Protein AF-A0A1E5RSL3-F1 (afdb_monomer)

Solvent-accessible surface area (backbone atoms only — not comparable to full-atom values): 10234 Å² total; per-residue (Å²): 137,82,80,75,76,77,62,93,59,83,41,82,90,71,41,78,95,74,86,80,84,90,67,82,90,75,89,76,52,72,67,56,49,46,52,49,48,54,51,52,47,53,54,50,53,51,52,47,52,55,53,51,52,51,50,56,51,56,59,68,78,50,86,68,76,88,74,83,80,67,97,84,64,80,86,72,73,49,71,65,58,52,51,53,52,52,48,54,55,50,51,55,52,46,54,52,50,53,51,50,45,47,58,72,71,42,77,74,78,75,80,67,76,91,79,76,76,93,70,92,70,83,86,72,83,84,78,85,70,70,48,101,84,75,54,84,71,82,84,83,74,94,70,88,84,83,83,84,134

Mean predicted aligned error: 18.51 Å

Secondary structure (DSSP, 8-state):
-------TT-STTTS-S-----SPPPPPPHHHHHHHHHHHHHHHHHHHHHHHHHHHHHHHS---------TTS-----HHHHHHHHHHHHHHHHHHHHHHHHHHT-PPP------S----------PPPPPTTS---------PPPPP-

pLDDT: mean 70.74, std 19.38, range [39.03, 96.38]

Foldseek 3Di:
DDPPPPVVQPDCVNDPPDDDDPDDDDDDDLVRLLVVLVVVLVVLVVVLVVLVVVLVVVVVVPPDDDDDDDPPDDPDQDPSNVSVVVSVVSVVVSVVSVVVSDVSVPDDPPPPPPPDDDDDDDDDDDDFDADPVGDGDDDPDPDDDDDDD

Organism: NCBI:txid211096

Sequence (149 aa):
MFRRKHEVGDNPLSQPVSIEIVSEPAPLTESDMLEFLGQMISEREKYISEQQEQIYSDQKDGEEAPEAKDENEPEVMSTANARISQISNANQYISQLNRMERSLKGFPPSVLDNNKTEKKTDFEEEKAVVNENGDSVVTKTGGKKITFD

Radius of gyration: 28.4 Å; Cα contacts (8 Å, |Δi|>4): 32; chains: 1; bounding box: 64×69×77 Å

Structure (mmCIF, N/CA/C/O backbone):
data_AF-A0A1E5RSL3-F1
#
_entry.id   AF-A0A1E5RSL3-F1
#
loop_
_atom_site.group_PDB
_atom_site.id
_atom_site.type_symbol
_atom_site.label_atom_id
_atom_site.label_alt_id
_atom_site.label_comp_id
_atom_site.label_asym_id
_atom_site.label_entity_id
_atom_site.label_seq_id
_atom_site.pdbx_PDB_ins_code
_atom_site.Cartn_x
_atom_site.Cartn_y
_atom_site.Cartn_z
_atom_site.occupancy
_atom_site.B_iso_or_equiv
_atom_site.auth_seq_id
_atom_site.auth_comp_id
_atom_site.auth_asym_id
_atom_site.auth_atom_id
_atom_site.pdbx_PDB_model_num
ATOM 1 N N . MET A 1 1 ? -15.759 18.953 -29.392 1.00 49.56 1 MET A N 1
ATOM 2 C CA . MET A 1 1 ? -14.412 18.594 -28.897 1.00 49.56 1 MET A CA 1
ATOM 3 C C . MET A 1 1 ? -14.579 17.394 -27.970 1.00 49.56 1 MET A C 1
ATOM 5 O O . MET A 1 1 ? -14.942 17.567 -26.816 1.00 49.56 1 MET A O 1
ATOM 9 N N . PHE A 1 2 ? -14.462 16.172 -28.489 1.00 53.38 2 PHE A N 1
ATOM 10 C CA . PHE A 1 2 ? -14.601 14.965 -27.671 1.00 53.38 2 PHE A CA 1
ATOM 11 C C . PHE A 1 2 ? -13.226 14.616 -27.106 1.00 53.38 2 PHE A C 1
ATOM 13 O O . PHE A 1 2 ? -12.352 14.171 -27.847 1.00 53.38 2 PHE A O 1
ATOM 20 N N . ARG A 1 3 ? -13.020 14.827 -25.799 1.00 59.53 3 ARG A N 1
ATOM 21 C CA . ARG A 1 3 ? -11.953 14.121 -25.084 1.00 59.53 3 ARG A CA 1
ATOM 22 C C . ARG A 1 3 ? -12.350 12.650 -25.122 1.00 59.53 3 ARG A C 1
ATOM 24 O O . ARG A 1 3 ? -13.185 12.231 -24.326 1.00 59.53 3 ARG A O 1
ATOM 31 N N . ARG A 1 4 ? -11.821 11.881 -26.076 1.00 59.34 4 ARG A N 1
ATOM 32 C CA . ARG A 1 4 ? -11.810 10.426 -25.928 1.00 59.34 4 ARG A CA 1
ATOM 33 C C . ARG A 1 4 ? -11.024 10.182 -24.649 1.00 59.34 4 ARG A C 1
ATOM 35 O O . ARG A 1 4 ? -9.818 10.415 -24.625 1.00 59.34 4 ARG A O 1
ATOM 42 N N . LYS A 1 5 ? -11.726 9.841 -23.568 1.00 58.88 5 LYS A N 1
ATOM 43 C CA . LYS A 1 5 ? -11.089 9.249 -22.403 1.00 58.88 5 LYS A CA 1
ATOM 44 C C . LYS A 1 5 ? -10.498 7.948 -22.931 1.00 58.88 5 LYS A C 1
ATOM 46 O O . LYS A 1 5 ? -11.211 6.971 -23.100 1.00 58.88 5 LYS A O 1
ATOM 51 N N . HIS A 1 6 ? -9.230 7.968 -23.323 1.00 51.22 6 HIS A N 1
ATOM 52 C CA . HIS A 1 6 ? -8.461 6.741 -23.298 1.00 51.22 6 HIS A CA 1
ATOM 53 C C . HIS A 1 6 ? -8.420 6.392 -21.813 1.00 51.22 6 HIS A C 1
ATOM 55 O O . HIS A 1 6 ? -7.665 6.990 -21.050 1.00 51.22 6 HIS A O 1
ATOM 61 N N . GLU A 1 7 ? -9.359 5.563 -21.368 1.00 59.69 7 GLU A N 1
ATOM 62 C CA . GLU A 1 7 ? -9.341 4.987 -20.034 1.00 59.69 7 GLU A CA 1
ATOM 63 C C . GLU A 1 7 ? -8.170 4.011 -20.046 1.00 59.69 7 GLU A C 1
ATOM 65 O O . GLU A 1 7 ? -8.298 2.850 -20.410 1.00 59.69 7 GLU A O 1
ATOM 70 N N . VAL A 1 8 ? -6.980 4.520 -19.708 1.00 56.88 8 VAL A N 1
ATOM 71 C CA . VAL A 1 8 ? -5.711 3.768 -19.628 1.00 56.88 8 VAL A CA 1
ATOM 72 C C . VAL A 1 8 ? -5.789 2.615 -18.597 1.00 56.88 8 VAL A C 1
ATOM 74 O O . VAL A 1 8 ? -4.811 1.917 -18.365 1.00 56.88 8 VAL A O 1
ATOM 77 N N . GLY A 1 9 ? -6.954 2.380 -17.986 1.00 59.78 9 GLY A N 1
ATOM 78 C CA . GLY A 1 9 ? -7.211 1.339 -16.996 1.00 59.78 9 GLY A CA 1
ATOM 79 C C . GLY A 1 9 ? -8.238 0.277 -17.394 1.00 59.78 9 GLY A C 1
ATOM 80 O O . GLY A 1 9 ? -8.359 -0.687 -16.642 1.00 59.78 9 GLY A O 1
ATOM 81 N N . ASP A 1 10 ? -8.927 0.392 -18.534 1.00 66.00 10 ASP A N 1
ATOM 82 C CA . ASP A 1 10 ? -9.951 -0.580 -18.971 1.00 66.00 10 ASP A CA 1
ATOM 83 C C . ASP A 1 10 ? -9.356 -1.622 -19.931 1.00 66.00 10 ASP A C 1
ATOM 85 O O . ASP A 1 10 ? -9.834 -1.866 -21.039 1.00 66.00 10 ASP A O 1
ATOM 89 N N . ASN A 1 11 ? -8.246 -2.225 -19.507 1.00 77.56 11 ASN A N 1
ATOM 90 C CA . ASN A 1 11 ? -7.621 -3.358 -20.175 1.00 77.56 11 ASN A CA 1
ATOM 91 C C . ASN A 1 11 ? -7.799 -4.610 -19.295 1.00 77.56 11 ASN A C 1
ATOM 93 O O . ASN A 1 11 ? -7.605 -4.522 -18.081 1.00 77.56 11 ASN A O 1
ATOM 97 N N . PRO A 1 12 ? -8.085 -5.798 -19.856 1.00 78.25 12 PRO A N 1
ATOM 98 C CA . PRO A 1 12 ? -8.123 -7.054 -19.097 1.00 78.25 12 PRO A CA 1
ATOM 99 C C . PRO A 1 12 ? -6.845 -7.387 -18.307 1.00 78.25 12 PRO A C 1
ATOM 101 O O . PRO A 1 12 ? -6.884 -8.248 -17.438 1.00 78.25 12 PRO A O 1
ATOM 104 N N . LEU A 1 13 ? -5.707 -6.741 -18.594 1.00 82.62 13 LEU A N 1
ATOM 105 C CA . LEU A 1 13 ? -4.480 -6.908 -17.802 1.00 82.62 13 LEU A CA 1
ATOM 106 C C . LEU A 1 13 ? -4.391 -5.966 -16.590 1.00 82.62 13 LEU A C 1
ATOM 108 O O . LEU A 1 13 ? -3.594 -6.223 -15.692 1.00 82.62 13 LEU A O 1
ATOM 112 N N . SER A 1 14 ? -5.156 -4.870 -16.562 1.00 80.06 14 SER A N 1
ATOM 113 C CA . SER A 1 14 ? -5.148 -3.899 -15.456 1.00 80.06 14 SER A CA 1
ATOM 114 C C . SER A 1 14 ? -6.274 -4.116 -14.449 1.00 80.06 14 SER A C 1
ATOM 116 O O . SER A 1 14 ? -6.194 -3.587 -13.342 1.00 80.06 14 SER A O 1
ATOM 118 N N . GLN A 1 15 ? -7.306 -4.883 -14.808 1.00 82.00 15 GLN A N 1
ATOM 119 C CA . GLN A 1 15 ? -8.447 -5.183 -13.946 1.00 82.00 15 GLN A CA 1
ATOM 120 C C . GLN A 1 15 ? -8.747 -6.687 -13.940 1.00 82.00 15 GLN A C 1
ATOM 122 O O . GLN A 1 15 ? -8.588 -7.347 -14.967 1.00 82.00 15 GLN A O 1
ATOM 127 N N . PRO A 1 16 ? -9.198 -7.246 -12.805 1.00 83.56 16 PRO A N 1
ATOM 128 C CA . PRO A 1 16 ? -9.689 -8.618 -12.774 1.00 83.56 16 PRO A CA 1
ATOM 129 C C . PRO A 1 16 ? -10.936 -8.773 -13.658 1.00 83.56 16 PRO A C 1
ATOM 131 O O . PRO A 1 16 ? -11.750 -7.860 -13.766 1.00 83.56 16 PRO A O 1
ATOM 134 N N . VAL A 1 17 ? -11.106 -9.958 -14.254 1.00 86.94 17 VAL A N 1
ATOM 135 C CA . VAL A 1 17 ? -12.247 -10.278 -15.137 1.00 86.94 17 VAL A CA 1
ATOM 136 C C . VAL A 1 17 ? -13.577 -10.267 -14.374 1.00 86.94 17 VAL A C 1
ATOM 138 O O . VAL A 1 17 ? -14.587 -9.797 -14.892 1.00 86.94 17 VAL A O 1
ATOM 141 N N . SER A 1 18 ? -13.580 -10.774 -13.141 1.00 89.94 18 SER A N 1
ATOM 142 C CA . SER A 1 18 ? -14.723 -10.731 -12.230 1.00 89.94 18 SER A CA 1
ATOM 143 C C . SER A 1 18 ? -14.248 -10.624 -10.780 1.00 89.94 18 SER A C 1
ATOM 145 O O . SER A 1 18 ? -13.158 -11.081 -10.430 1.00 89.94 18 SER A O 1
ATOM 147 N N . ILE A 1 19 ? -15.068 -9.995 -9.936 1.00 91.81 19 ILE A N 1
ATOM 148 C CA . ILE A 1 19 ? -14.878 -9.923 -8.483 1.00 91.81 19 ILE A CA 1
ATOM 149 C C . ILE A 1 19 ? -16.156 -10.459 -7.844 1.00 91.81 19 ILE A C 1
ATOM 151 O O . ILE A 1 19 ? -17.230 -9.890 -8.040 1.00 91.81 19 ILE A O 1
ATOM 155 N N . GLU A 1 20 ? -16.040 -11.547 -7.088 1.00 95.31 20 GLU A N 1
ATOM 156 C CA . GLU A 1 20 ? -17.160 -12.184 -6.393 1.00 95.31 20 GLU A CA 1
ATOM 157 C C . GLU A 1 20 ? -16.997 -12.029 -4.879 1.00 95.31 20 GLU A C 1
ATOM 159 O O . GLU A 1 20 ? -15.920 -12.251 -4.323 1.00 95.31 20 GLU A O 1
ATOM 164 N N . ILE A 1 21 ? -18.077 -11.637 -4.202 1.00 93.88 21 ILE A N 1
ATOM 165 C CA . ILE A 1 21 ? -18.113 -11.522 -2.742 1.00 93.88 21 ILE A CA 1
ATOM 166 C C . ILE A 1 21 ? -18.473 -12.899 -2.182 1.00 93.88 21 ILE A C 1
ATOM 168 O O . ILE A 1 21 ? -19.605 -13.354 -2.327 1.00 93.88 21 ILE A O 1
ATOM 172 N N . VAL A 1 22 ? -17.501 -13.565 -1.558 1.00 95.19 22 VAL A N 1
ATOM 173 C CA . VAL A 1 22 ? -17.650 -14.948 -1.064 1.00 95.19 22 VAL A CA 1
ATOM 174 C C . VAL A 1 22 ? -18.339 -15.007 0.308 1.00 95.19 22 VAL A C 1
ATOM 176 O O . VAL A 1 22 ? -18.934 -16.022 0.663 1.00 95.19 22 VAL A O 1
ATOM 179 N N . SER A 1 23 ? -18.290 -13.923 1.084 1.00 94.75 23 SER A N 1
ATOM 180 C CA . SER A 1 23 ? -18.881 -13.837 2.422 1.00 94.75 23 SER A CA 1
ATOM 181 C C . SER A 1 23 ? -19.313 -12.413 2.761 1.00 94.75 23 SER A C 1
ATOM 183 O O . SER A 1 23 ? -18.848 -11.450 2.151 1.00 94.75 23 SER A O 1
ATOM 185 N N . GLU A 1 24 ? -20.167 -12.269 3.773 1.00 95.19 24 GLU A N 1
ATOM 186 C CA . GLU A 1 24 ? -20.535 -10.951 4.290 1.00 95.19 24 GLU A CA 1
ATOM 187 C C . GLU A 1 24 ? -19.305 -10.210 4.859 1.00 95.19 24 GLU A C 1
ATOM 189 O O . GLU A 1 24 ? -18.442 -10.844 5.479 1.00 95.19 24 GLU A O 1
ATOM 194 N N . PRO A 1 25 ? -19.192 -8.882 4.656 1.00 94.62 25 PRO A N 1
ATOM 195 C CA . PRO A 1 25 ? -18.093 -8.094 5.206 1.00 94.62 25 PRO A CA 1
ATOM 196 C C . PRO A 1 25 ? -18.090 -8.111 6.738 1.00 94.62 25 PRO A C 1
ATOM 198 O O . PRO A 1 25 ? -19.070 -7.723 7.373 1.00 94.62 25 PRO A O 1
ATOM 201 N N . ALA A 1 26 ? -16.965 -8.507 7.334 1.00 93.88 26 ALA A N 1
ATOM 202 C CA . ALA A 1 26 ? -16.761 -8.441 8.777 1.00 93.88 26 ALA A CA 1
ATOM 203 C C . ALA A 1 26 ? -16.096 -7.106 9.167 1.00 93.88 26 ALA A C 1
ATOM 205 O O . ALA A 1 26 ? -15.105 -6.721 8.538 1.00 93.88 26 ALA A O 1
ATOM 206 N N . PRO A 1 27 ? -16.602 -6.388 10.188 1.00 93.19 27 PRO A N 1
ATOM 207 C CA . PRO A 1 27 ? -15.940 -5.189 10.687 1.00 93.19 27 PRO A CA 1
ATOM 208 C C . PRO A 1 27 ? -14.630 -5.559 11.394 1.00 93.19 27 PRO A C 1
ATOM 210 O O . PRO A 1 27 ? -14.587 -6.506 12.177 1.00 93.19 27 PRO A O 1
ATOM 213 N N . LEU A 1 28 ? -13.574 -4.790 11.135 1.00 92.25 28 LEU A N 1
ATOM 214 C CA . LEU A 1 28 ? -12.281 -4.924 11.808 1.00 92.25 28 LEU A CA 1
ATOM 215 C C . LEU A 1 28 ? -12.210 -3.993 13.017 1.00 92.25 28 LEU A C 1
ATOM 217 O O . LEU A 1 28 ? -12.766 -2.890 12.991 1.00 92.25 28 LEU A O 1
ATOM 221 N N . THR A 1 29 ? -11.505 -4.421 14.064 1.00 95.50 29 THR A N 1
ATOM 222 C CA . THR A 1 29 ? -11.181 -3.531 15.183 1.00 95.50 29 THR A CA 1
ATOM 223 C C . THR A 1 29 ? -10.064 -2.559 14.793 1.00 95.50 29 THR A C 1
ATOM 225 O O . THR A 1 29 ? -9.340 -2.766 13.817 1.00 95.50 29 THR A O 1
ATOM 228 N N . GLU A 1 30 ? -9.905 -1.480 15.558 1.00 92.50 30 GLU A N 1
ATOM 229 C CA . GLU A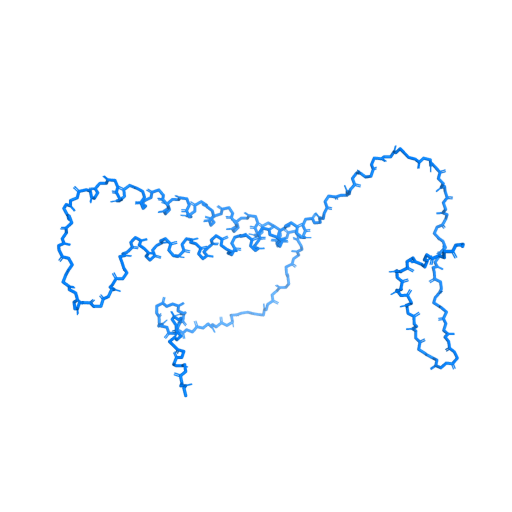 1 30 ? -8.844 -0.496 15.322 1.00 92.50 30 GLU A CA 1
ATOM 230 C C . GLU A 1 30 ? -7.441 -1.107 15.461 1.00 92.50 30 GLU A C 1
ATOM 232 O O . GLU A 1 30 ? -6.563 -0.811 14.651 1.00 92.50 30 GLU A O 1
ATOM 237 N N . SER A 1 31 ? -7.236 -2.013 16.424 1.00 93.38 31 SER A N 1
ATOM 238 C CA . SER A 1 31 ? -5.967 -2.733 16.577 1.00 93.38 31 SER A CA 1
ATOM 239 C C . SER A 1 31 ? -5.658 -3.620 15.375 1.00 93.38 31 SER A C 1
ATOM 241 O O . SER A 1 31 ? -4.532 -3.586 14.882 1.00 93.38 31 SER A O 1
ATOM 243 N N . ASP A 1 32 ? -6.654 -4.349 14.861 1.00 95.19 32 ASP A N 1
ATOM 244 C CA . ASP A 1 32 ? -6.468 -5.226 13.698 1.00 95.19 32 ASP A CA 1
ATOM 245 C C . ASP A 1 32 ? -6.162 -4.402 12.443 1.00 95.19 32 ASP A C 1
ATOM 247 O O . ASP A 1 32 ? -5.314 -4.768 11.630 1.00 95.19 32 ASP A O 1
ATOM 251 N N . MET A 1 33 ? -6.823 -3.249 12.296 1.00 93.75 33 MET A N 1
ATOM 252 C CA . MET A 1 33 ? -6.568 -2.326 11.194 1.00 93.75 33 MET A CA 1
ATOM 253 C C . MET A 1 33 ? -5.152 -1.742 11.262 1.00 93.75 33 MET A C 1
ATOM 255 O O . MET A 1 33 ? -4.492 -1.625 10.231 1.00 93.75 33 MET A O 1
ATOM 259 N N . LEU A 1 34 ? -4.670 -1.393 12.457 1.00 94.69 34 LEU A N 1
ATOM 260 C CA . LEU A 1 34 ? -3.307 -0.901 12.658 1.00 94.69 34 LEU A CA 1
ATOM 261 C C . LEU A 1 34 ? -2.254 -1.967 12.357 1.00 94.69 34 LEU A C 1
ATOM 263 O O . LEU A 1 34 ? -1.262 -1.667 11.691 1.00 94.69 34 LEU A O 1
ATOM 267 N N . GLU A 1 35 ? -2.472 -3.200 12.812 1.00 95.44 35 GLU A N 1
ATOM 268 C CA . GLU A 1 35 ? -1.588 -4.323 12.500 1.00 95.44 35 GLU A CA 1
ATOM 269 C C . GLU A 1 35 ? -1.545 -4.582 10.989 1.00 95.44 35 GLU A C 1
ATOM 271 O O . GLU A 1 35 ? -0.462 -4.645 10.401 1.00 95.44 35 GLU A O 1
ATOM 276 N N . PHE A 1 36 ? -2.716 -4.636 10.349 1.00 96.06 36 PHE A N 1
ATOM 277 C CA . PHE A 1 36 ? -2.836 -4.805 8.905 1.00 96.06 36 PHE A CA 1
ATOM 278 C C . PHE A 1 36 ? -2.101 -3.702 8.133 1.00 96.06 36 PHE A C 1
ATOM 280 O O . PHE A 1 36 ? -1.306 -4.000 7.241 1.00 96.06 36 PHE A O 1
ATOM 287 N N . LEU A 1 37 ? -2.328 -2.430 8.479 1.00 95.31 37 LEU A N 1
ATOM 288 C CA . LEU A 1 37 ? -1.675 -1.302 7.811 1.00 95.31 37 LEU A CA 1
ATOM 289 C C . LEU A 1 37 ? -0.154 -1.353 7.980 1.00 95.31 37 LEU A C 1
ATOM 291 O O . LEU A 1 37 ? 0.564 -1.161 6.999 1.00 95.31 37 LEU A O 1
ATOM 295 N N . GLY A 1 38 ? 0.340 -1.653 9.183 1.00 94.12 38 GLY A N 1
ATOM 296 C CA . GLY A 1 38 ? 1.776 -1.757 9.442 1.00 94.12 38 GLY A CA 1
ATOM 297 C C . GLY A 1 38 ? 2.443 -2.867 8.625 1.00 94.12 38 GLY A C 1
ATOM 298 O O . GLY A 1 38 ? 3.487 -2.640 8.003 1.00 94.12 38 GLY A O 1
ATOM 299 N N . GLN A 1 39 ? 1.820 -4.049 8.568 1.00 96.38 39 GLN A N 1
ATOM 300 C CA . GLN A 1 39 ? 2.309 -5.175 7.764 1.00 96.38 39 GLN A CA 1
ATOM 301 C C . GLN A 1 39 ? 2.272 -4.851 6.266 1.00 96.38 39 GLN A C 1
ATOM 303 O O . GLN A 1 39 ? 3.283 -5.000 5.578 1.00 96.38 39 GLN A O 1
ATOM 308 N N . MET A 1 40 ? 1.142 -4.337 5.774 1.00 95.44 40 MET A N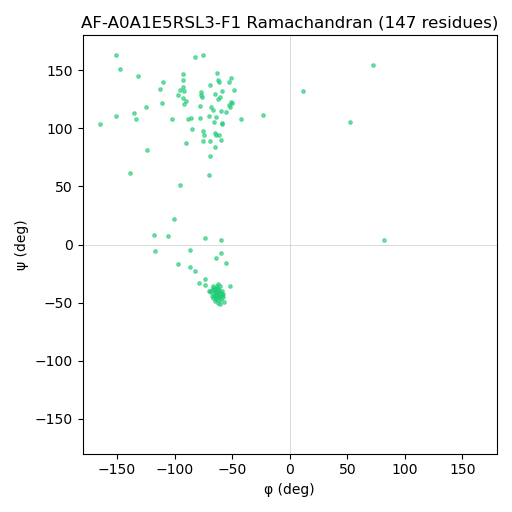 1
ATOM 309 C CA . MET A 1 40 ? 0.943 -4.022 4.359 1.00 95.44 40 MET A CA 1
ATOM 310 C C . MET A 1 40 ? 1.917 -2.948 3.860 1.00 95.44 40 MET A C 1
ATOM 312 O O . MET A 1 40 ? 2.478 -3.090 2.773 1.00 95.44 40 MET A O 1
ATOM 316 N N . ILE A 1 41 ? 2.130 -1.879 4.634 1.00 94.75 41 ILE A N 1
ATOM 317 C CA . ILE A 1 41 ? 3.087 -0.819 4.286 1.00 94.75 41 ILE A CA 1
ATOM 318 C C . ILE A 1 41 ? 4.499 -1.403 4.210 1.00 94.75 41 ILE A C 1
ATOM 320 O O . ILE A 1 41 ? 5.161 -1.248 3.185 1.00 94.75 41 ILE A O 1
ATOM 324 N N . SER A 1 42 ? 4.920 -2.141 5.240 1.00 95.12 42 SER A N 1
ATOM 325 C CA . SER A 1 42 ? 6.268 -2.719 5.317 1.00 95.12 42 SER A CA 1
ATOM 326 C C . SER A 1 42 ? 6.557 -3.684 4.161 1.00 95.12 42 SER A C 1
ATOM 328 O O . SER A 1 42 ? 7.620 -3.625 3.541 1.00 95.12 42 SER A O 1
ATOM 330 N N . GLU A 1 43 ? 5.603 -4.559 3.833 1.00 95.19 43 GLU A N 1
ATOM 331 C CA . GLU A 1 43 ? 5.735 -5.506 2.721 1.00 95.19 43 GLU A CA 1
ATOM 332 C C . GLU A 1 43 ? 5.851 -4.779 1.374 1.00 95.19 43 GLU A C 1
ATOM 334 O O . GLU A 1 43 ? 6.699 -5.118 0.542 1.00 95.19 43 GLU A O 1
ATOM 339 N N . ARG A 1 44 ? 5.038 -3.737 1.162 1.00 93.50 44 ARG A N 1
ATOM 340 C CA . ARG A 1 44 ? 5.055 -2.965 -0.085 1.00 93.50 44 ARG A CA 1
ATOM 341 C C . ARG A 1 44 ? 6.311 -2.117 -0.232 1.00 93.50 44 ARG A C 1
ATOM 343 O O . ARG A 1 44 ? 6.856 -2.066 -1.333 1.00 93.50 44 ARG A O 1
ATOM 350 N N . GLU A 1 45 ? 6.798 -1.498 0.838 1.00 92.81 45 GLU A N 1
ATOM 351 C CA . GLU A 1 45 ? 8.057 -0.743 0.829 1.00 92.81 45 GLU A CA 1
ATOM 352 C C . GLU A 1 45 ? 9.254 -1.648 0.515 1.00 92.81 45 GLU A C 1
ATOM 354 O O . GLU A 1 45 ? 10.107 -1.284 -0.302 1.00 92.81 45 GLU A O 1
ATOM 359 N N . LYS A 1 46 ? 9.282 -2.859 1.086 1.00 94.19 46 LYS A N 1
ATOM 360 C CA . LYS A 1 46 ? 10.302 -3.862 0.767 1.00 94.19 46 LYS A CA 1
ATOM 361 C C . LYS A 1 46 ? 10.263 -4.247 -0.714 1.00 94.19 46 LYS A C 1
ATOM 363 O O . LYS A 1 46 ? 11.283 -4.153 -1.389 1.00 94.19 46 LYS A O 1
ATOM 368 N N . TYR A 1 47 ? 9.088 -4.610 -1.230 1.00 91.62 47 TYR A N 1
ATOM 369 C CA . TYR A 1 47 ? 8.924 -4.978 -2.639 1.00 91.62 47 TYR A CA 1
ATOM 370 C C . TYR A 1 47 ? 9.348 -3.849 -3.590 1.00 91.62 47 TYR A C 1
ATOM 372 O O . TYR A 1 47 ? 10.032 -4.085 -4.583 1.00 91.62 47 TYR A O 1
ATOM 380 N N . ILE A 1 48 ? 8.973 -2.603 -3.285 1.00 90.94 48 ILE A N 1
ATOM 381 C CA . ILE A 1 48 ? 9.373 -1.441 -4.086 1.00 90.94 48 ILE A CA 1
ATOM 382 C C . ILE A 1 48 ? 10.889 -1.258 -4.067 1.00 90.94 48 ILE A C 1
ATOM 384 O O . ILE A 1 48 ? 11.468 -0.974 -5.113 1.00 90.94 48 ILE A O 1
ATOM 388 N N . SER A 1 49 ? 11.526 -1.433 -2.911 1.00 89.94 49 SER A N 1
ATOM 389 C CA . SER A 1 49 ? 12.980 -1.312 -2.779 1.00 89.94 49 SER A CA 1
ATOM 390 C C . SER A 1 49 ? 13.705 -2.357 -3.634 1.00 89.94 49 SER A C 1
ATOM 392 O O . SER A 1 49 ? 14.611 -2.007 -4.386 1.00 89.94 49 SER A O 1
ATOM 394 N N . GLU A 1 50 ? 13.245 -3.611 -3.606 1.00 91.06 50 GLU A N 1
ATOM 395 C CA . GLU A 1 50 ? 13.781 -4.692 -4.447 1.00 91.06 50 GLU A CA 1
ATOM 396 C C . GLU A 1 50 ? 13.588 -4.400 -5.946 1.00 91.06 50 GLU A C 1
ATOM 398 O O . GLU A 1 50 ? 14.501 -4.593 -6.748 1.00 91.06 50 GLU A O 1
ATOM 403 N N . GLN A 1 51 ? 12.420 -3.879 -6.340 1.00 87.44 51 GLN A N 1
ATOM 404 C CA . GLN A 1 51 ? 12.163 -3.473 -7.727 1.00 87.44 51 GLN A CA 1
ATOM 405 C C . GLN A 1 51 ? 13.051 -2.301 -8.166 1.00 87.44 51 GLN A C 1
ATOM 407 O O . GLN A 1 51 ? 13.510 -2.274 -9.307 1.00 87.44 51 GLN A O 1
ATOM 412 N N . GLN A 1 52 ? 13.306 -1.332 -7.284 1.00 86.31 52 GLN A N 1
ATOM 413 C CA . GLN A 1 52 ? 14.212 -0.220 -7.572 1.00 86.31 52 GLN A CA 1
ATOM 414 C C . GLN A 1 52 ? 15.644 -0.716 -7.776 1.00 86.31 52 GLN A C 1
ATOM 416 O O . GLN A 1 52 ? 16.276 -0.321 -8.752 1.00 86.31 52 GLN A O 1
ATOM 4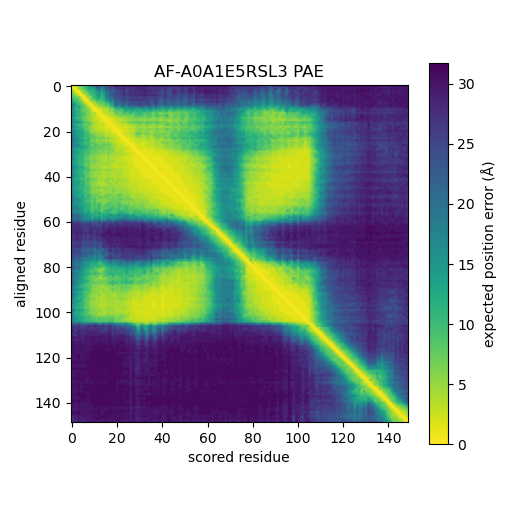21 N N . GLU A 1 53 ? 16.137 -1.599 -6.906 1.00 86.38 53 GLU A N 1
ATOM 422 C CA . GLU A 1 53 ? 17.478 -2.180 -7.027 1.00 86.38 53 GLU A CA 1
ATOM 423 C C . GLU A 1 53 ? 17.661 -2.921 -8.359 1.00 86.38 53 GLU A C 1
ATOM 425 O O . GLU A 1 53 ? 18.653 -2.684 -9.047 1.00 86.38 53 GLU A O 1
ATOM 430 N N . GLN A 1 54 ? 16.666 -3.715 -8.774 1.00 84.81 54 GLN A N 1
ATOM 431 C CA . GLN A 1 54 ? 16.668 -4.395 -10.076 1.00 84.81 54 GLN A CA 1
ATOM 432 C C . GLN A 1 54 ? 16.737 -3.414 -11.253 1.00 84.81 54 GLN A C 1
ATOM 434 O O . GLN A 1 54 ? 17.476 -3.633 -12.206 1.00 84.81 54 GLN A O 1
ATOM 439 N N . ILE A 1 55 ? 16.001 -2.301 -11.195 1.00 82.44 55 ILE A N 1
ATOM 440 C CA . ILE A 1 55 ? 16.060 -1.279 -12.253 1.00 82.44 55 ILE A CA 1
ATOM 441 C C . ILE A 1 55 ? 17.460 -0.662 -12.326 1.00 82.44 55 ILE A C 1
ATOM 443 O O . ILE A 1 55 ? 17.981 -0.469 -13.423 1.00 82.44 55 ILE A O 1
ATOM 447 N N . TYR A 1 56 ? 18.078 -0.360 -11.181 1.00 81.56 56 TYR A N 1
ATOM 448 C CA . TYR A 1 56 ? 19.428 0.203 -11.154 1.00 81.56 56 TYR A CA 1
ATOM 449 C C . TYR A 1 56 ? 20.490 -0.787 -11.647 1.00 81.56 56 TYR A C 1
ATOM 451 O O . TYR A 1 56 ? 21.422 -0.360 -12.330 1.00 81.56 56 TYR A O 1
ATOM 459 N N . SER A 1 57 ? 20.367 -2.085 -11.339 1.00 81.06 57 SER A N 1
ATOM 460 C CA . SER A 1 57 ? 21.269 -3.107 -11.887 1.00 81.06 57 SER A CA 1
ATOM 461 C C . SER A 1 57 ? 21.091 -3.266 -13.396 1.00 81.06 57 SER A C 1
ATOM 463 O O . SER A 1 57 ? 22.077 -3.205 -14.126 1.00 81.06 57 SER A O 1
ATOM 465 N N . ASP A 1 58 ? 19.846 -3.353 -13.873 1.00 76.31 58 ASP A N 1
ATOM 466 C CA . ASP A 1 58 ? 19.527 -3.511 -15.299 1.00 76.31 58 ASP A CA 1
ATOM 467 C C . ASP A 1 58 ? 20.018 -2.306 -16.127 1.00 76.31 58 ASP A C 1
ATOM 469 O O . ASP A 1 58 ? 20.457 -2.457 -17.265 1.00 76.31 58 ASP A O 1
ATOM 473 N N . GLN A 1 59 ? 19.983 -1.095 -15.555 1.00 71.00 59 GLN A N 1
ATOM 474 C CA . GLN A 1 59 ? 20.517 0.116 -16.192 1.00 71.00 59 GLN A CA 1
ATOM 475 C C . GLN A 1 59 ? 22.048 0.175 -16.203 1.00 71.00 59 GLN A C 1
ATOM 477 O O . GLN A 1 59 ? 22.623 0.787 -17.101 1.00 71.00 59 GLN A O 1
ATOM 482 N N . LYS A 1 60 ? 22.713 -0.428 -15.213 1.00 66.62 60 LYS A N 1
ATOM 483 C CA . LYS A 1 60 ? 24.175 -0.413 -15.088 1.00 66.62 60 LYS A CA 1
ATOM 484 C C . LYS A 1 60 ? 24.851 -1.417 -16.026 1.00 66.62 60 LYS A C 1
ATOM 486 O O . LYS A 1 60 ? 25.938 -1.132 -16.516 1.00 66.62 60 LYS A O 1
ATOM 491 N N . ASP A 1 61 ? 24.201 -2.547 -16.291 1.00 60.00 61 ASP A N 1
ATOM 492 C CA . ASP A 1 61 ? 24.702 -3.577 -17.211 1.00 60.00 61 ASP A CA 1
ATOM 493 C C . ASP A 1 61 ? 24.297 -3.319 -18.682 1.00 60.00 61 ASP A C 1
ATOM 495 O O . ASP A 1 61 ? 24.737 -4.030 -19.581 1.00 60.00 61 ASP A O 1
ATOM 499 N N . GLY A 1 62 ? 23.482 -2.285 -18.938 1.00 56.75 62 GLY A N 1
ATOM 500 C CA . GLY A 1 62 ? 22.910 -1.940 -20.245 1.00 56.75 62 GLY A CA 1
ATOM 501 C C . GLY A 1 62 ? 23.589 -0.797 -21.014 1.00 56.75 62 GLY A C 1
ATOM 502 O O . GLY A 1 62 ? 22.942 -0.207 -21.878 1.00 56.75 62 GLY A O 1
ATOM 503 N N . GLU A 1 63 ? 24.856 -0.452 -20.743 1.00 51.25 63 GLU A N 1
ATOM 504 C CA . GLU A 1 63 ? 25.656 0.433 -21.620 1.00 51.25 63 GLU A CA 1
ATOM 505 C C . GLU A 1 63 ? 26.014 -0.272 -22.954 1.00 51.25 63 GLU A C 1
ATOM 507 O O . GLU A 1 63 ? 27.180 -0.435 -23.308 1.00 51.25 63 GLU A O 1
ATOM 512 N N . GLU A 1 64 ? 25.014 -0.684 -23.737 1.00 46.25 64 GLU A N 1
ATOM 513 C CA . GLU A 1 64 ? 25.173 -0.979 -25.163 1.00 46.25 64 GLU A CA 1
ATOM 514 C C . GLU A 1 64 ? 24.425 0.078 -25.990 1.00 46.25 64 GLU A C 1
ATOM 516 O O . GLU A 1 64 ? 23.240 0.327 -25.802 1.00 46.25 64 GLU A O 1
ATOM 521 N N . ALA A 1 65 ? 25.217 0.740 -26.840 1.00 48.78 65 ALA A N 1
ATOM 522 C CA . ALA A 1 65 ? 24.947 1.685 -27.927 1.00 48.78 65 ALA A CA 1
ATOM 523 C C . ALA A 1 65 ? 23.528 2.293 -28.090 1.00 48.78 65 ALA A C 1
ATOM 525 O O . ALA A 1 65 ? 22.543 1.571 -28.217 1.00 48.78 65 ALA A O 1
ATOM 526 N N . PRO A 1 66 ? 23.408 3.629 -28.266 1.00 46.50 66 PRO A N 1
ATOM 527 C CA . PRO A 1 66 ? 22.139 4.242 -28.645 1.00 46.50 66 PRO A CA 1
ATOM 528 C C . PRO A 1 66 ? 21.734 3.785 -30.056 1.00 46.50 66 PRO A C 1
ATOM 530 O O . PRO A 1 66 ? 22.300 4.244 -31.050 1.00 46.50 66 PRO A O 1
ATOM 533 N N . GLU A 1 67 ? 20.748 2.893 -30.155 1.00 51.56 67 GLU A N 1
ATOM 534 C CA . GLU A 1 67 ? 20.086 2.600 -31.425 1.00 51.56 67 GLU A CA 1
ATOM 535 C C . GLU A 1 67 ? 19.344 3.851 -31.915 1.00 51.56 67 GLU A C 1
ATOM 537 O O . GLU A 1 67 ? 18.620 4.526 -31.175 1.00 51.56 67 GLU A O 1
ATOM 542 N N . ALA A 1 68 ? 19.594 4.198 -33.178 1.00 52.09 68 ALA A N 1
ATOM 543 C CA . ALA A 1 68 ? 19.013 5.347 -33.848 1.00 52.09 68 ALA A CA 1
ATOM 544 C C . ALA A 1 68 ? 17.482 5.224 -33.865 1.00 52.09 68 ALA A C 1
ATOM 546 O O . ALA A 1 68 ? 16.933 4.319 -34.487 1.00 52.09 68 ALA A O 1
ATOM 547 N N . LYS A 1 69 ? 16.798 6.143 -33.177 1.00 54.47 69 LYS A N 1
ATOM 548 C CA . LYS A 1 69 ? 15.336 6.233 -33.191 1.00 54.47 69 LYS A CA 1
ATOM 549 C C . LYS A 1 69 ? 14.861 6.633 -34.588 1.00 54.47 69 LYS A C 1
ATOM 551 O O . LYS A 1 69 ? 15.153 7.740 -35.034 1.00 54.47 69 LYS A O 1
ATOM 556 N N . ASP A 1 70 ? 14.121 5.747 -35.242 1.00 53.59 70 ASP A N 1
ATOM 557 C CA . ASP A 1 70 ? 13.331 6.066 -36.430 1.00 53.59 70 ASP A CA 1
ATOM 558 C C . ASP A 1 70 ? 12.062 6.824 -35.985 1.00 53.59 70 ASP A C 1
ATOM 560 O O . ASP A 1 70 ? 11.349 6.393 -35.078 1.00 53.59 70 ASP A O 1
ATOM 564 N N . GLU A 1 71 ? 11.795 7.996 -36.565 1.00 60.03 71 GLU A N 1
ATOM 565 C CA . GLU A 1 71 ? 10.817 8.985 -36.064 1.00 60.03 71 GLU A CA 1
ATOM 566 C C . GLU A 1 71 ? 9.337 8.590 -36.289 1.00 60.03 71 GLU A C 1
ATOM 568 O O . GLU A 1 71 ? 8.435 9.381 -36.010 1.00 60.03 71 GLU A O 1
ATOM 573 N N . ASN A 1 72 ? 9.063 7.380 -36.791 1.00 58.06 72 ASN A N 1
ATOM 574 C CA . ASN A 1 72 ? 7.717 6.921 -37.166 1.00 58.06 72 ASN A CA 1
ATOM 575 C C . ASN A 1 72 ? 7.190 5.703 -36.388 1.00 58.06 72 ASN A C 1
ATOM 577 O O . ASN A 1 72 ? 6.117 5.197 -36.727 1.00 58.06 72 ASN A O 1
ATOM 581 N N . GLU A 1 73 ? 7.872 5.236 -35.341 1.00 51.19 73 GLU A N 1
ATOM 582 C CA . GLU A 1 73 ? 7.329 4.175 -34.484 1.00 51.19 73 GLU A CA 1
ATOM 583 C C . GLU A 1 73 ? 6.560 4.735 -33.275 1.00 51.19 73 GLU A C 1
ATOM 585 O O . GLU A 1 73 ? 6.961 5.746 -32.690 1.00 51.19 73 GLU A O 1
ATOM 590 N N . PRO A 1 74 ? 5.437 4.105 -32.872 1.00 56.97 74 PRO A N 1
ATOM 591 C CA . PRO A 1 74 ? 4.763 4.474 -31.635 1.00 56.97 74 PRO A CA 1
ATOM 592 C C . PRO A 1 74 ? 5.733 4.307 -30.461 1.00 56.97 74 PRO A C 1
ATOM 594 O O . PRO A 1 74 ? 6.360 3.258 -30.332 1.00 56.97 74 PRO A O 1
ATOM 597 N N . GLU A 1 75 ? 5.831 5.320 -29.591 1.00 56.12 75 GLU A N 1
ATOM 598 C CA . GLU A 1 75 ? 6.631 5.258 -28.362 1.00 56.12 75 GLU A CA 1
ATOM 599 C C . GLU A 1 75 ? 6.134 4.113 -27.467 1.00 56.12 75 GLU A C 1
ATOM 601 O O . GLU A 1 75 ? 5.252 4.269 -26.619 1.00 56.12 75 GLU A O 1
ATOM 606 N N . VAL A 1 76 ? 6.706 2.928 -27.651 1.00 56.41 76 VAL A N 1
ATOM 607 C CA . VAL A 1 76 ? 6.577 1.826 -26.710 1.00 56.41 76 VAL A CA 1
ATOM 608 C C . VAL A 1 76 ? 7.375 2.205 -25.469 1.00 56.41 76 VAL A C 1
ATOM 610 O O . VAL A 1 76 ? 8.601 2.312 -25.499 1.00 56.41 76 VAL A O 1
ATOM 613 N N . MET A 1 77 ? 6.673 2.468 -24.362 1.00 56.22 77 MET A N 1
ATOM 614 C CA . MET A 1 77 ? 7.320 2.670 -23.068 1.00 56.22 77 MET A CA 1
ATOM 615 C C . MET A 1 77 ? 8.234 1.475 -22.791 1.00 56.22 77 MET A C 1
ATOM 617 O O . MET A 1 77 ? 7.766 0.342 -22.692 1.00 56.22 77 MET A O 1
ATOM 621 N N . SER A 1 78 ? 9.532 1.745 -22.637 1.00 68.19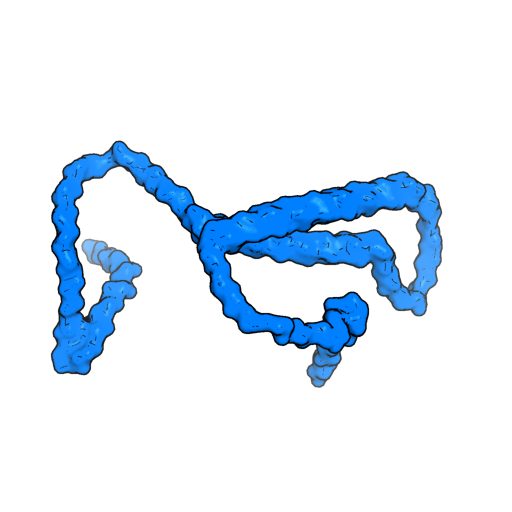 78 SER A N 1
ATOM 622 C CA . SER A 1 78 ? 10.489 0.747 -22.162 1.00 68.19 78 SER A CA 1
ATOM 623 C C . SER A 1 78 ? 9.974 0.107 -20.869 1.00 68.19 78 SER A C 1
ATOM 625 O O . SER A 1 78 ? 9.375 0.777 -20.020 1.00 68.19 78 SER A O 1
ATOM 627 N N . THR A 1 79 ? 10.223 -1.191 -20.707 1.00 72.81 79 THR A N 1
ATOM 628 C CA . THR A 1 79 ? 9.845 -1.973 -19.521 1.00 72.81 79 THR A CA 1
ATOM 629 C C . THR A 1 79 ? 10.325 -1.315 -18.225 1.00 72.81 79 THR A C 1
ATOM 631 O O . THR A 1 79 ? 9.591 -1.305 -17.236 1.00 72.81 79 THR A O 1
ATOM 634 N N . ALA A 1 80 ? 11.497 -0.672 -18.243 1.00 71.69 80 ALA A N 1
ATOM 635 C CA . ALA A 1 80 ? 12.016 0.106 -17.120 1.00 71.69 80 ALA A CA 1
ATOM 636 C C . ALA A 1 80 ? 11.137 1.330 -16.799 1.00 71.69 80 ALA A C 1
ATOM 638 O O . ALA A 1 80 ? 10.782 1.550 -15.643 1.00 71.69 80 ALA A O 1
ATOM 639 N N . ASN A 1 81 ? 10.699 2.087 -17.811 1.00 73.75 81 ASN A N 1
ATOM 640 C CA . ASN A 1 81 ? 9.836 3.262 -17.624 1.00 73.75 81 ASN A CA 1
ATOM 641 C C . ASN A 1 81 ? 8.442 2.877 -17.098 1.00 73.75 81 ASN A C 1
ATOM 643 O O . ASN A 1 81 ? 7.871 3.586 -16.261 1.00 73.75 81 ASN A O 1
ATOM 647 N N . ALA A 1 82 ? 7.909 1.732 -17.536 1.00 75.19 82 ALA A N 1
ATOM 648 C CA . ALA A 1 82 ? 6.662 1.184 -17.007 1.00 75.19 82 ALA A CA 1
ATOM 649 C C . ALA A 1 82 ? 6.797 0.789 -15.523 1.00 75.19 82 ALA A C 1
ATOM 651 O O . ALA A 1 82 ? 5.945 1.165 -14.714 1.00 75.19 82 ALA A O 1
ATOM 652 N N . ARG A 1 83 ? 7.894 0.115 -15.138 1.00 77.69 83 ARG A N 1
ATOM 653 C CA . ARG A 1 83 ? 8.182 -0.234 -13.732 1.00 77.69 83 ARG A CA 1
ATOM 654 C C . ARG A 1 83 ? 8.363 1.010 -12.853 1.00 77.69 83 ARG A C 1
ATOM 656 O O . ARG A 1 83 ? 7.786 1.079 -11.771 1.00 77.69 83 ARG A O 1
ATOM 663 N N . ILE A 1 84 ? 9.077 2.030 -13.335 1.00 80.94 84 ILE A N 1
ATOM 664 C CA . ILE A 1 84 ? 9.242 3.315 -12.627 1.00 80.94 84 ILE A CA 1
ATOM 665 C C . ILE A 1 84 ? 7.881 3.985 -12.378 1.00 80.94 84 ILE A C 1
ATOM 667 O O . ILE A 1 84 ? 7.606 4.457 -11.272 1.00 80.94 84 ILE A O 1
ATOM 671 N N . SER A 1 85 ? 6.998 3.984 -13.380 1.00 79.44 85 SER A N 1
ATOM 672 C CA . SER A 1 85 ? 5.645 4.544 -13.249 1.00 79.44 85 SER A CA 1
ATOM 673 C C . SER A 1 85 ? 4.809 3.783 -12.212 1.00 79.44 85 SER A C 1
ATOM 675 O O . SER A 1 85 ? 4.126 4.396 -11.389 1.00 79.44 85 SER A O 1
ATOM 677 N N . GLN A 1 86 ? 4.902 2.448 -12.196 1.00 80.88 86 GLN A N 1
ATOM 678 C CA . GLN A 1 86 ? 4.233 1.603 -11.201 1.00 80.88 86 GLN A CA 1
ATOM 679 C C . GLN A 1 86 ? 4.736 1.880 -9.776 1.00 80.88 86 GLN A C 1
ATOM 681 O O . GLN A 1 86 ? 3.922 2.029 -8.863 1.00 80.88 86 GLN A O 1
ATOM 686 N N . ILE A 1 87 ? 6.051 2.023 -9.591 1.00 84.94 87 ILE A N 1
ATOM 687 C CA . ILE A 1 87 ? 6.669 2.371 -8.302 1.00 84.94 87 ILE A CA 1
ATOM 688 C C . ILE A 1 87 ? 6.199 3.746 -7.815 1.00 84.94 87 ILE A C 1
ATOM 690 O O . ILE A 1 87 ? 5.855 3.904 -6.644 1.00 84.94 87 ILE A O 1
ATOM 694 N N . SER A 1 88 ? 6.145 4.742 -8.704 1.00 83.81 88 SER A N 1
ATOM 695 C CA . SER A 1 88 ? 5.675 6.087 -8.354 1.00 83.81 88 SER A CA 1
ATOM 696 C C . SER A 1 88 ? 4.232 6.067 -7.843 1.00 83.81 88 SER A C 1
ATOM 698 O O . SER A 1 88 ? 3.943 6.614 -6.777 1.00 83.81 88 SER A O 1
ATOM 700 N N . ASN A 1 89 ? 3.344 5.359 -8.547 1.00 85.19 89 ASN A N 1
ATOM 701 C CA . ASN A 1 89 ? 1.953 5.196 -8.128 1.00 85.19 89 ASN A CA 1
ATOM 702 C C . ASN A 1 89 ? 1.857 4.465 -6.780 1.00 85.19 89 ASN A C 1
ATOM 704 O O . ASN A 1 89 ? 1.136 4.908 -5.887 1.00 85.19 89 ASN A O 1
ATOM 708 N N . ALA A 1 90 ? 2.622 3.385 -6.593 1.00 86.31 90 ALA A N 1
ATOM 709 C CA . ALA A 1 90 ? 2.642 2.636 -5.339 1.00 86.31 90 ALA A CA 1
ATOM 710 C C . ALA A 1 90 ? 3.099 3.499 -4.146 1.00 86.31 90 ALA A C 1
ATOM 712 O O . ALA A 1 90 ? 2.465 3.472 -3.091 1.00 86.31 90 ALA A O 1
ATOM 713 N N . ASN A 1 91 ? 4.117 4.345 -4.330 1.00 88.94 91 ASN A N 1
ATOM 714 C CA . ASN A 1 91 ? 4.590 5.276 -3.300 1.00 88.94 91 ASN A CA 1
ATOM 715 C C . ASN A 1 91 ? 3.532 6.319 -2.902 1.00 88.94 91 ASN A C 1
ATOM 717 O O . ASN A 1 91 ? 3.427 6.685 -1.728 1.00 88.94 91 ASN A O 1
ATOM 721 N N . GLN A 1 92 ? 2.710 6.780 -3.851 1.00 89.44 92 GLN A N 1
ATOM 722 C CA . GLN A 1 92 ? 1.595 7.682 -3.540 1.00 89.44 92 GLN A CA 1
ATOM 723 C C . GLN A 1 92 ? 0.560 7.002 -2.636 1.00 89.44 92 GLN A C 1
ATOM 725 O O . GLN A 1 92 ? 0.085 7.623 -1.681 1.00 89.44 92 GLN A O 1
ATOM 730 N N . TYR A 1 93 ? 0.238 5.732 -2.895 1.00 90.94 93 TYR A N 1
ATOM 731 C CA . TYR A 1 93 ? -0.682 4.964 -2.054 1.00 90.94 93 TYR A CA 1
ATOM 732 C C . TYR A 1 93 ? -0.085 4.664 -0.677 1.00 90.94 93 TYR A C 1
ATOM 734 O O . TYR A 1 93 ? -0.768 4.854 0.326 1.00 90.94 93 TYR A O 1
ATOM 742 N N . ILE A 1 94 ? 1.201 4.312 -0.593 1.00 92.44 94 ILE A N 1
ATOM 743 C CA . ILE A 1 94 ? 1.899 4.123 0.690 1.00 92.44 94 ILE A CA 1
ATOM 744 C C . ILE A 1 94 ? 1.864 5.402 1.535 1.00 92.44 94 ILE A C 1
ATOM 746 O O . ILE A 1 94 ? 1.630 5.344 2.741 1.00 92.44 94 ILE A O 1
ATOM 750 N N . SER A 1 95 ? 2.025 6.581 0.926 1.00 91.06 95 SER A N 1
ATOM 751 C CA . SER A 1 95 ? 1.894 7.853 1.650 1.00 91.06 95 SER A CA 1
ATOM 752 C C . SER A 1 95 ? 0.492 8.047 2.242 1.00 91.06 95 SER A C 1
ATOM 754 O O . SER A 1 95 ? 0.354 8.529 3.368 1.00 91.06 95 SER A O 1
ATOM 756 N N . GLN A 1 96 ? -0.553 7.652 1.511 1.00 92.31 96 GLN A N 1
ATOM 757 C CA . GLN A 1 96 ? -1.933 7.706 2.000 1.00 92.31 96 GLN A CA 1
ATOM 758 C C . GLN A 1 96 ? -2.161 6.704 3.139 1.00 92.31 96 GLN A C 1
ATOM 760 O O . GLN A 1 96 ? -2.711 7.085 4.173 1.00 92.31 96 GLN A O 1
ATOM 765 N N . LEU A 1 97 ? -1.669 5.468 3.001 1.00 93.25 97 LEU A N 1
ATOM 766 C CA . LEU A 1 97 ? -1.739 4.438 4.043 1.00 93.25 97 LEU A CA 1
ATOM 767 C C . LEU A 1 97 ? -1.034 4.887 5.330 1.00 93.25 97 LEU A C 1
ATOM 769 O O . LEU A 1 97 ? -1.611 4.791 6.408 1.00 93.25 97 LEU A O 1
ATOM 773 N N . ASN A 1 98 ? 0.151 5.491 5.218 1.00 91.50 98 ASN A N 1
ATOM 774 C CA . ASN A 1 98 ? 0.884 6.058 6.352 1.00 91.50 98 ASN A CA 1
ATOM 775 C C . ASN A 1 98 ? 0.105 7.169 7.078 1.00 91.50 98 ASN A C 1
ATOM 777 O O . ASN A 1 98 ? 0.187 7.301 8.300 1.00 91.50 98 ASN A O 1
ATOM 781 N N . ARG A 1 99 ? -0.660 7.995 6.352 1.00 91.19 99 ARG A N 1
ATOM 782 C CA . ARG A 1 99 ? -1.528 9.009 6.976 1.00 91.19 99 ARG A CA 1
ATOM 783 C C . ARG A 1 99 ? -2.699 8.367 7.714 1.00 91.19 99 ARG A C 1
ATOM 785 O O . ARG A 1 99 ? -3.026 8.827 8.805 1.00 91.19 99 ARG A O 1
ATOM 792 N N . MET A 1 100 ? -3.299 7.321 7.144 1.00 90.19 100 MET A N 1
ATOM 793 C CA . MET A 1 100 ? -4.374 6.570 7.799 1.00 90.19 100 MET A CA 1
ATOM 794 C C . MET A 1 100 ? -3.871 5.876 9.066 1.00 90.19 100 MET A C 1
ATOM 796 O O . MET A 1 100 ? -4.472 6.043 10.122 1.00 90.19 100 MET A O 1
ATOM 800 N N . GLU A 1 101 ? -2.722 5.203 8.995 1.00 91.88 101 GLU A N 1
ATOM 801 C CA . GLU A 1 101 ? -2.097 4.540 10.142 1.00 91.88 101 GLU A CA 1
ATOM 802 C C . GLU A 1 101 ? -1.813 5.537 11.281 1.00 91.88 101 GLU A C 1
ATOM 804 O O . GLU A 1 101 ? -2.165 5.291 12.433 1.00 91.88 101 GLU A O 1
ATOM 809 N N . ARG A 1 102 ? -1.254 6.715 10.968 1.00 90.19 102 ARG A N 1
ATOM 810 C CA . ARG A 1 102 ? -1.039 7.786 11.960 1.00 90.19 102 ARG A CA 1
ATOM 811 C C . ARG A 1 102 ? -2.337 8.340 12.536 1.00 90.19 102 ARG A C 1
ATOM 813 O O . ARG A 1 102 ? -2.369 8.685 13.710 1.00 90.19 102 ARG A O 1
ATOM 820 N N . SER A 1 103 ? -3.381 8.455 11.719 1.00 90.00 103 SER A N 1
ATOM 821 C CA . SER A 1 103 ? -4.687 8.927 12.180 1.00 90.00 103 SER A CA 1
ATOM 822 C C . SER A 1 103 ? -5.305 7.960 13.190 1.00 90.00 103 SER A C 1
ATOM 824 O O . SER A 1 103 ? -5.876 8.418 14.174 1.00 90.00 103 SER A O 1
ATOM 826 N N . LEU A 1 104 ? -5.171 6.653 12.957 1.00 88.25 104 LEU A N 1
ATOM 827 C CA . LEU A 1 104 ? -5.674 5.588 13.833 1.00 88.25 104 LEU A CA 1
ATOM 828 C C . LEU A 1 104 ? -4.836 5.442 15.110 1.00 88.25 104 LEU A C 1
ATOM 830 O O . LEU A 1 104 ? -5.364 5.228 16.188 1.00 88.25 104 LEU A O 1
ATOM 834 N N . LYS A 1 105 ? -3.516 5.648 15.038 1.00 88.38 105 LYS A N 1
ATOM 835 C CA . LYS A 1 105 ? -2.663 5.690 16.244 1.00 88.38 105 LYS A CA 1
ATOM 836 C C . LYS A 1 105 ? -2.997 6.866 17.177 1.00 88.38 105 LYS A C 1
ATOM 838 O O . LYS A 1 105 ? -2.508 6.903 18.304 1.00 88.38 105 LYS A O 1
ATOM 843 N N . GLY A 1 106 ? -3.807 7.820 16.712 1.00 79.94 106 GLY A N 1
ATOM 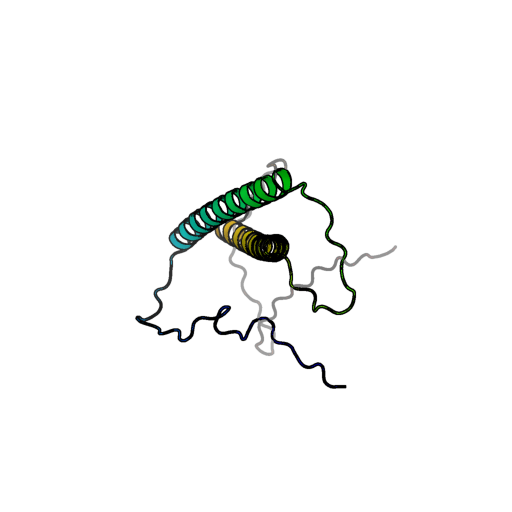844 C CA . GLY A 1 106 ? -4.043 9.089 17.378 1.00 79.94 106 GLY A CA 1
ATOM 845 C C . GLY A 1 106 ? -2.827 10.011 17.276 1.00 79.94 106 GLY A C 1
ATOM 846 O O . GLY A 1 106 ? -1.678 9.586 17.132 1.00 79.94 106 GLY A O 1
ATOM 847 N N . PHE A 1 107 ? -3.066 11.321 17.352 1.00 63.81 107 PHE A N 1
ATOM 848 C CA . PHE A 1 107 ? -1.966 12.245 17.613 1.00 63.81 107 PHE A CA 1
ATOM 849 C C . PHE A 1 107 ? -1.363 11.895 18.979 1.00 63.81 107 PHE A C 1
ATOM 851 O O . PHE A 1 107 ? -2.129 11.633 19.912 1.00 63.81 107 PHE A O 1
ATOM 858 N N . PRO A 1 108 ? -0.025 11.920 19.144 1.00 59.03 108 PRO A N 1
ATOM 859 C CA . PRO A 1 108 ? 0.538 11.876 20.484 1.00 59.03 108 PRO A CA 1
ATOM 860 C C . PRO A 1 108 ? -0.134 12.987 21.302 1.00 59.03 108 PRO A C 1
ATOM 862 O O . PRO A 1 108 ? -0.362 14.070 20.743 1.00 59.03 108 PRO A O 1
ATOM 865 N N . PRO A 1 109 ? -0.476 12.759 22.586 1.00 55.91 109 PRO A N 1
ATOM 866 C CA . PRO A 1 109 ? -0.914 13.854 23.435 1.00 55.91 109 PRO A CA 1
ATOM 867 C C . PRO A 1 109 ? 0.132 14.950 23.276 1.00 55.91 109 PRO A C 1
ATOM 869 O O . PRO A 1 109 ? 1.324 14.690 23.466 1.00 55.91 109 PRO A O 1
ATOM 872 N N . SER A 1 110 ? -0.277 16.146 22.838 1.00 49.91 110 SER A N 1
ATOM 873 C CA . SER A 1 110 ? 0.641 17.274 22.862 1.00 49.91 110 SER A CA 1
ATOM 874 C C . SER A 1 110 ? 1.098 17.350 24.305 1.00 49.91 110 SER A C 1
ATOM 876 O O . SER A 1 110 ? 0.271 17.586 25.190 1.00 49.91 110 SER A O 1
ATOM 878 N N . VAL A 1 111 ? 2.377 17.091 24.559 1.00 50.78 111 VAL A N 1
ATOM 879 C CA . VAL A 1 111 ? 2.994 17.493 25.811 1.00 50.78 111 VAL A CA 1
ATOM 880 C C . VAL A 1 111 ? 2.936 19.014 25.756 1.00 50.78 111 VAL A C 1
ATOM 882 O O . VAL A 1 111 ? 3.823 19.678 25.233 1.00 50.78 111 VAL A O 1
ATOM 885 N N . LEU A 1 112 ? 1.792 19.562 26.163 1.00 49.16 112 LEU A N 1
ATOM 886 C CA . LEU A 1 112 ? 1.698 20.922 26.631 1.00 49.16 112 LEU A CA 1
ATOM 887 C C . LEU A 1 112 ? 2.662 20.922 27.800 1.00 49.16 112 LEU A C 1
ATOM 889 O O . LEU A 1 112 ? 2.379 20.309 28.829 1.00 49.16 112 LEU A O 1
ATOM 893 N N . ASP A 1 113 ? 3.839 21.500 27.578 1.00 43.19 113 ASP A N 1
ATOM 894 C CA . ASP A 1 113 ? 4.778 21.817 28.635 1.00 43.19 113 ASP A CA 1
ATOM 895 C C . ASP A 1 113 ? 3.970 22.404 29.793 1.00 43.19 113 ASP A C 1
ATOM 897 O O . ASP A 1 113 ? 3.412 23.502 29.706 1.00 43.19 113 ASP A O 1
ATOM 901 N N . ASN A 1 114 ? 3.845 21.610 30.857 1.00 48.56 114 ASN A N 1
ATOM 902 C CA . ASN A 1 114 ? 3.166 21.969 32.088 1.00 48.56 114 ASN A CA 1
ATOM 903 C C . ASN A 1 114 ? 4.012 23.027 32.791 1.00 48.56 114 ASN A C 1
ATOM 905 O O . ASN A 1 114 ? 4.730 22.754 33.746 1.00 48.56 114 ASN A O 1
ATOM 909 N N . ASN A 1 115 ? 3.945 24.251 32.288 1.00 50.12 115 ASN A N 1
ATOM 910 C CA . ASN A 1 115 ? 4.456 25.425 32.962 1.00 50.12 115 ASN A CA 1
ATOM 911 C C . ASN A 1 115 ? 3.469 26.574 32.785 1.00 50.12 115 ASN A C 1
ATOM 913 O O . ASN A 1 115 ? 3.772 27.616 32.207 1.00 50.12 115 ASN A O 1
ATOM 917 N N . LYS A 1 116 ? 2.255 26.371 33.306 1.00 41.72 116 LYS A N 1
ATOM 918 C CA . LYS A 1 116 ? 1.479 27.449 33.921 1.00 41.72 116 LYS A CA 1
ATOM 919 C C . LYS A 1 116 ? 0.325 26.901 34.751 1.00 41.72 116 LYS A C 1
ATOM 921 O O . LYS A 1 116 ? -0.720 26.548 34.227 1.00 41.72 116 LYS A O 1
ATOM 926 N N . THR A 1 117 ? 0.553 26.949 36.063 1.00 41.62 117 THR A N 1
ATOM 927 C CA . THR A 1 117 ? -0.428 27.252 37.116 1.00 41.62 117 THR A CA 1
ATOM 928 C C . THR A 1 117 ? -1.717 26.441 37.118 1.00 41.62 117 THR A C 1
ATOM 930 O O . THR A 1 117 ? -2.656 26.716 36.377 1.00 41.62 117 THR A O 1
ATOM 933 N N . GLU A 1 118 ? -1.763 25.528 38.085 1.00 50.81 118 GLU A N 1
ATOM 934 C CA . GLU A 1 118 ? -2.958 25.022 38.750 1.00 50.81 118 GLU A CA 1
ATOM 935 C C . GLU A 1 118 ? -4.148 25.993 38.676 1.00 50.81 118 GLU A C 1
ATOM 937 O O . GLU A 1 118 ? -4.175 27.037 39.331 1.00 50.81 118 GLU A O 1
ATOM 942 N N . LYS A 1 119 ? -5.180 25.608 37.929 1.00 41.25 119 LYS A N 1
ATOM 943 C CA . LYS A 1 119 ? -6.556 25.945 38.282 1.00 41.25 119 LYS A CA 1
ATOM 944 C C . LYS A 1 119 ? -7.394 24.686 38.153 1.00 41.25 119 LYS A C 1
ATOM 946 O O . LYS A 1 119 ? -7.668 24.219 37.055 1.00 41.25 119 LYS A O 1
ATOM 951 N N . LYS A 1 120 ? -7.790 24.151 39.311 1.00 46.72 120 LYS A N 1
ATOM 952 C CA . LYS A 1 120 ? -8.985 23.318 39.437 1.00 46.72 120 LYS A CA 1
ATOM 953 C C . LYS A 1 120 ? -10.150 24.073 38.799 1.00 46.72 120 LYS A C 1
ATOM 955 O O . LYS A 1 120 ? -10.454 25.181 39.235 1.00 46.72 120 LYS A O 1
ATOM 960 N N . THR A 1 121 ? -10.800 23.464 37.823 1.00 39.03 121 THR A N 1
ATOM 961 C CA . THR A 1 121 ? -12.181 23.784 37.472 1.00 39.03 121 THR A CA 1
ATOM 962 C C . THR A 1 121 ? -12.895 22.462 37.271 1.00 39.03 121 THR A C 1
ATOM 964 O O . THR A 1 121 ? -12.538 21.696 36.376 1.00 39.03 121 THR A O 1
ATOM 967 N N . ASP A 1 122 ? -13.837 22.188 38.168 1.00 40.12 122 ASP A N 1
ATOM 968 C CA . ASP A 1 122 ? -14.836 21.139 38.030 1.00 40.12 122 ASP A CA 1
ATOM 969 C C . ASP A 1 122 ? -15.483 21.226 36.640 1.00 40.12 122 ASP A C 1
ATOM 971 O O . ASP A 1 122 ? -15.850 22.309 36.182 1.00 40.12 122 ASP A O 1
ATOM 975 N N . PHE A 1 123 ? -15.593 20.090 35.953 1.00 40.31 123 PHE A N 1
ATOM 976 C CA . PHE A 1 123 ? -16.435 19.979 34.767 1.00 40.31 123 PHE A CA 1
ATOM 977 C C . PHE A 1 123 ? -17.893 19.914 35.238 1.00 40.31 123 PHE A C 1
ATOM 979 O O . PHE A 1 123 ? -18.373 18.850 35.623 1.00 40.31 123 PHE A O 1
ATOM 986 N N . GLU A 1 124 ? -18.592 21.048 35.224 1.00 42.84 124 GLU A N 1
ATOM 987 C CA . GLU A 1 124 ? -20.053 21.042 35.133 1.00 42.84 124 GLU A CA 1
ATOM 988 C C . GLU A 1 124 ? -20.453 20.741 33.680 1.00 42.84 124 GLU A C 1
ATOM 990 O O . GLU A 1 124 ? -19.925 21.336 32.740 1.00 42.84 124 GLU A O 1
ATOM 995 N N . GLU A 1 125 ? -21.373 19.790 33.500 1.00 44.56 125 GLU A N 1
ATOM 996 C CA . GLU A 1 125 ? -22.028 19.483 32.226 1.00 44.56 125 GLU A CA 1
ATOM 997 C C . GLU A 1 125 ? -22.620 20.754 31.595 1.00 44.56 125 GLU A C 1
ATOM 999 O O . GLU A 1 125 ? -23.530 21.380 32.146 1.00 44.56 125 GLU A O 1
ATOM 1004 N N . GLU A 1 126 ? -22.139 21.118 30.404 1.00 46.94 126 GLU A N 1
ATOM 1005 C CA . GLU A 1 126 ? -22.711 22.206 29.612 1.00 46.94 126 GLU A CA 1
ATOM 1006 C C . GLU A 1 126 ? -24.146 21.853 29.189 1.0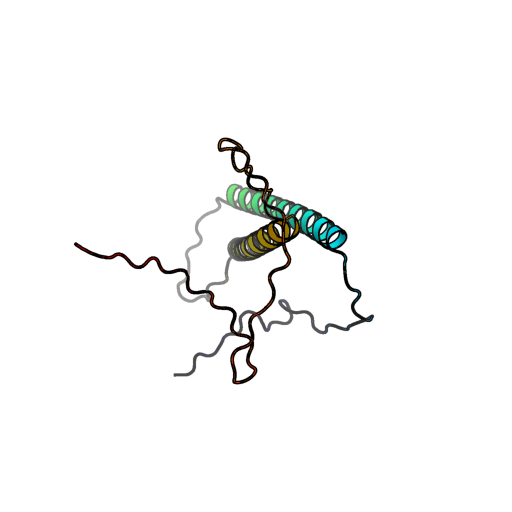0 46.94 126 GLU A C 1
ATOM 1008 O O . GLU A 1 126 ? -24.384 20.987 28.345 1.00 46.94 126 GLU A O 1
ATOM 1013 N N . LYS A 1 127 ? -25.134 22.548 29.762 1.00 43.84 127 LYS A N 1
ATOM 1014 C CA . LYS A 1 127 ? -26.523 22.474 29.301 1.00 43.84 127 LYS A CA 1
ATOM 1015 C C . LYS A 1 127 ? -26.707 23.291 28.024 1.00 43.84 127 LYS A C 1
ATOM 1017 O O . LYS A 1 127 ? -26.403 24.481 27.983 1.00 43.84 127 LYS A O 1
ATOM 1022 N N . ALA A 1 128 ? -27.291 22.657 27.009 1.00 45.53 128 ALA A N 1
ATOM 1023 C CA . ALA A 1 128 ? -27.776 23.318 25.804 1.00 45.53 128 ALA A CA 1
ATOM 1024 C C . ALA A 1 128 ? -28.865 24.350 26.152 1.00 45.53 128 ALA A C 1
ATOM 1026 O O . ALA A 1 128 ? -29.857 24.018 26.804 1.00 45.53 128 ALA A O 1
ATOM 1027 N N . VAL A 1 129 ? -28.696 25.596 25.702 1.00 51.72 129 VAL A N 1
ATOM 1028 C CA . VAL A 1 129 ? -29.734 26.632 25.791 1.00 51.72 129 VAL A CA 1
ATOM 1029 C C . VAL A 1 129 ? -30.549 26.607 24.497 1.00 51.72 129 VAL A C 1
ATOM 1031 O O . VAL A 1 129 ? -30.002 26.750 23.405 1.00 51.72 129 VAL A O 1
ATOM 1034 N N . VAL A 1 130 ? -31.856 26.380 24.630 1.00 49.69 130 VAL A N 1
ATOM 1035 C CA . VAL A 1 130 ? -32.828 26.325 23.530 1.00 49.69 130 VAL A CA 1
ATOM 1036 C C . VAL A 1 130 ? -33.426 27.718 23.344 1.00 49.69 130 VAL A C 1
ATOM 1038 O O . VAL A 1 130 ? -33.938 28.295 24.301 1.00 49.69 130 VAL A O 1
ATOM 1041 N N . ASN A 1 131 ? -33.371 28.257 22.125 1.00 55.03 131 ASN A N 1
ATOM 1042 C CA . ASN A 1 131 ? -34.069 29.500 21.794 1.00 55.03 131 ASN A CA 1
ATOM 1043 C C . ASN A 1 131 ? -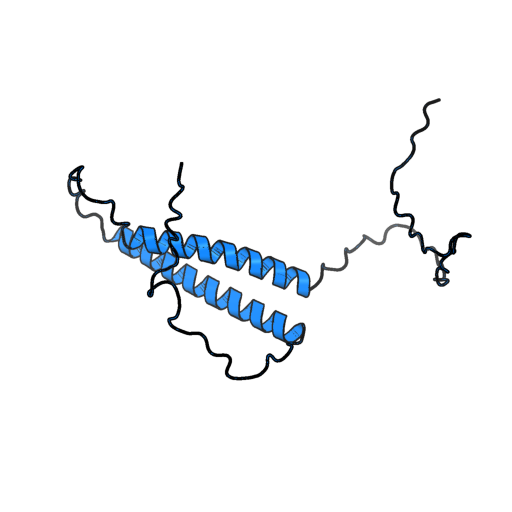35.546 29.226 21.475 1.00 55.03 131 ASN A C 1
ATOM 1045 O O . ASN A 1 131 ? -35.934 28.112 21.134 1.00 55.03 131 ASN A O 1
ATOM 1049 N N . GLU A 1 132 ? -36.364 30.274 21.541 1.00 56.19 132 GLU A N 1
ATOM 1050 C CA . GLU A 1 132 ? -37.839 30.254 21.551 1.00 56.19 132 GLU A CA 1
ATOM 1051 C C . GLU A 1 132 ? -38.513 29.612 20.315 1.00 56.19 132 GLU A C 1
ATOM 1053 O O . GLU A 1 132 ? -39.715 29.371 20.331 1.00 56.19 132 GLU A O 1
ATOM 1058 N N . ASN A 1 133 ? -37.743 29.261 19.277 1.00 57.00 133 ASN A N 1
ATOM 1059 C CA . ASN A 1 133 ? -38.212 28.556 18.077 1.00 57.00 133 ASN A CA 1
ATOM 1060 C C . ASN A 1 133 ? -37.801 27.068 18.013 1.00 57.00 133 ASN A C 1
ATOM 1062 O O . ASN A 1 133 ? -38.0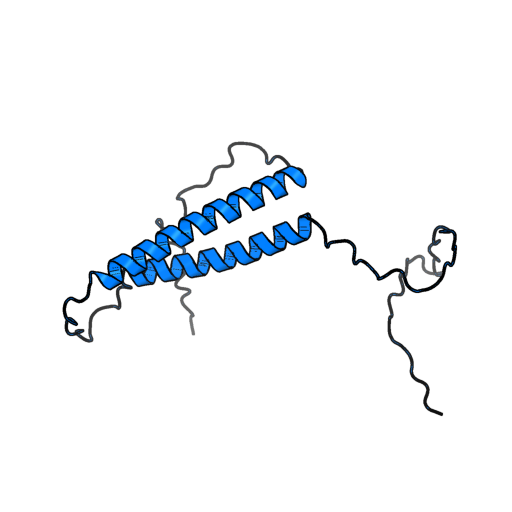37 26.421 16.998 1.00 57.00 133 ASN A O 1
ATOM 1066 N N . GLY A 1 134 ? -37.208 26.506 19.073 1.00 53.00 134 GLY A N 1
ATOM 1067 C CA . GLY A 1 134 ? -36.983 25.059 19.207 1.00 53.00 134 GLY A CA 1
ATOM 1068 C C . GLY A 1 134 ? -35.755 24.473 18.496 1.00 53.00 134 GLY A C 1
ATOM 1069 O O . GLY A 1 134 ? -35.549 23.266 18.586 1.00 53.00 134 GLY A O 1
ATOM 1070 N N . ASP A 1 135 ? -34.910 25.287 17.858 1.00 44.19 135 ASP A N 1
ATOM 1071 C CA . ASP A 1 135 ? -33.659 24.822 17.240 1.00 44.19 135 ASP A CA 1
ATOM 1072 C C . ASP A 1 135 ? -32.453 24.935 18.191 1.00 44.19 135 ASP A C 1
ATOM 1074 O O . ASP A 1 135 ? -32.235 25.963 18.843 1.00 44.19 135 ASP A O 1
ATOM 1078 N N . SER A 1 136 ? -31.623 23.885 18.235 1.00 43.97 136 SER A N 1
ATOM 1079 C CA . SER A 1 136 ? -30.348 23.880 18.962 1.00 43.97 136 SER A CA 1
ATOM 1080 C C . SER A 1 136 ? -29.276 24.623 18.160 1.00 43.97 136 SER A C 1
ATOM 1082 O O . SER A 1 136 ? -28.789 24.116 17.147 1.00 43.97 136 SER A O 1
ATOM 1084 N N . VAL A 1 137 ? -28.869 25.810 18.611 1.00 44.56 137 VAL A N 1
ATOM 1085 C CA . VAL A 1 137 ? -27.801 26.581 17.957 1.00 44.56 137 VAL A CA 1
ATOM 1086 C C . VAL A 1 137 ? -26.505 26.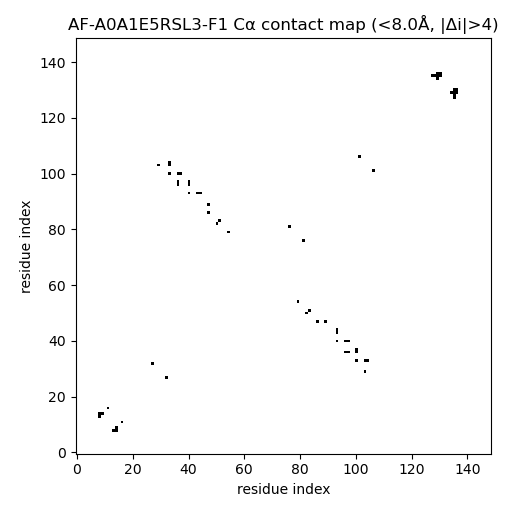438 18.751 1.00 44.56 137 VAL A C 1
ATOM 1088 O O . VAL A 1 137 ? -26.346 27.021 19.818 1.00 44.56 137 VAL A O 1
ATOM 1091 N N . VAL A 1 138 ? -25.541 25.693 18.205 1.00 49.78 138 VAL A N 1
ATOM 1092 C CA . VAL A 1 138 ? -24.152 25.693 18.689 1.00 49.78 138 VAL A CA 1
ATOM 1093 C C . VAL A 1 138 ? -23.423 26.858 18.017 1.00 49.78 138 VAL A C 1
ATOM 1095 O O . VAL A 1 138 ? -23.000 26.764 16.863 1.00 49.78 138 VAL A O 1
ATOM 1098 N N . THR A 1 139 ? -23.273 27.986 18.711 1.00 44.88 139 THR A N 1
ATOM 1099 C CA . THR A 1 139 ? -22.537 29.148 18.190 1.00 44.88 139 THR A CA 1
ATOM 1100 C C . THR A 1 139 ? -21.026 28.908 18.232 1.00 44.88 139 THR A C 1
ATOM 1102 O O . THR A 1 139 ? -20.352 29.263 19.196 1.00 44.88 139 THR A O 1
ATOM 1105 N N . LYS A 1 140 ? -20.460 28.339 17.162 1.00 55.09 140 LYS A N 1
ATOM 1106 C CA . LYS A 1 140 ? -19.017 28.424 16.875 1.00 55.09 140 LYS A CA 1
ATOM 1107 C C . LYS A 1 140 ? -18.742 29.660 16.019 1.00 55.09 140 LYS A C 1
ATOM 1109 O O . LYS A 1 140 ? -18.681 29.573 14.798 1.00 55.09 140 LYS A O 1
ATOM 1114 N N . THR A 1 141 ? -18.534 30.813 16.647 1.00 48.06 141 THR A N 1
ATOM 1115 C CA . THR A 1 141 ? -17.957 31.990 15.971 1.00 48.06 141 THR A CA 1
ATOM 1116 C C . THR A 1 141 ? -16.719 32.457 16.723 1.00 48.06 141 THR A C 1
ATOM 1118 O O . THR A 1 141 ? -16.762 33.378 17.534 1.00 48.06 141 THR A O 1
ATOM 1121 N N . GLY A 1 142 ? -15.598 31.785 16.453 1.00 50.59 142 GLY A N 1
ATOM 1122 C CA . GLY A 1 142 ? -14.266 32.250 16.822 1.00 50.59 142 GLY A CA 1
ATOM 1123 C C . GLY A 1 142 ? -13.838 33.396 15.907 1.00 50.59 142 GLY A C 1
ATOM 1124 O O . GLY A 1 142 ? -13.307 33.165 14.827 1.00 50.59 142 GLY A O 1
ATOM 1125 N N . GLY A 1 143 ? -14.070 34.632 16.344 1.00 44.81 143 GLY A N 1
ATOM 1126 C CA . GLY A 1 143 ? -13.559 35.843 15.704 1.00 44.81 143 GLY A CA 1
ATOM 1127 C C . GLY A 1 143 ? -13.375 36.934 16.753 1.00 44.81 143 GLY A C 1
ATOM 1128 O O . GLY A 1 143 ? -14.352 37.429 17.310 1.00 44.81 143 GLY A O 1
ATOM 1129 N N . LYS A 1 144 ? -12.123 37.287 17.067 1.00 58.47 144 LYS A N 1
ATOM 1130 C CA . LYS A 1 144 ? -11.801 38.369 18.010 1.00 58.47 144 LYS A CA 1
ATOM 1131 C C . LYS A 1 144 ? -12.210 39.706 17.389 1.00 58.47 144 LYS A C 1
ATOM 1133 O O . LYS A 1 144 ? -11.670 40.086 16.354 1.00 58.47 144 LYS A O 1
ATOM 1138 N N . LYS A 1 145 ? -13.140 40.425 18.020 1.00 55.88 145 LYS A N 1
ATOM 1139 C CA . LYS A 1 145 ? -13.436 41.815 17.658 1.00 55.88 145 LYS A CA 1
ATOM 1140 C C . LYS A 1 145 ? -12.349 42.717 18.238 1.00 55.88 145 LYS A C 1
ATOM 1142 O O . LYS A 1 145 ? -12.144 42.732 19.446 1.00 55.88 145 LYS A O 1
ATOM 1147 N N . ILE A 1 146 ? -11.643 43.421 17.362 1.00 59.44 146 ILE A N 1
ATOM 1148 C CA . ILE A 1 146 ? -10.685 44.468 17.715 1.00 59.44 146 ILE A CA 1
ATOM 1149 C C . ILE A 1 146 ? -11.479 45.776 17.759 1.00 59.44 146 ILE A C 1
ATOM 1151 O O . ILE A 1 146 ? -12.139 46.120 16.779 1.00 59.44 146 ILE A O 1
ATOM 1155 N N . THR A 1 147 ? -11.453 46.477 18.888 1.00 61.94 147 THR A N 1
ATOM 1156 C CA . THR A 1 147 ? -11.901 47.871 18.993 1.00 61.94 147 THR A CA 1
ATOM 1157 C C . THR A 1 147 ? -10.681 48.774 18.837 1.00 61.94 147 THR A C 1
ATOM 1159 O O . THR A 1 147 ? -9.644 48.502 19.439 1.00 61.94 147 THR A O 1
ATOM 1162 N N . PHE A 1 148 ? -10.794 49.810 18.010 1.00 43.00 148 PHE A N 1
ATOM 1163 C CA . PHE A 1 148 ? -9.810 50.888 17.913 1.00 43.00 148 PHE A CA 1
ATOM 1164 C C . PHE A 1 148 ? -10.308 52.049 18.783 1.00 43.00 148 PHE A C 1
ATOM 1166 O O . PHE A 1 148 ? -11.477 52.415 18.648 1.00 43.00 148 PHE A O 1
ATOM 1173 N N . ASP A 1 149 ? -9.449 52.550 19.676 1.00 54.41 149 ASP A N 1
ATOM 1174 C CA . ASP A 1 149 ? -9.642 53.824 20.392 1.00 54.41 149 ASP A CA 1
ATOM 1175 C C . ASP A 1 149 ? -9.475 55.022 19.442 1.00 54.41 149 ASP A C 1
ATOM 1177 O O . ASP A 1 149 ? -8.617 54.936 18.527 1.00 54.41 149 ASP A O 1
#

Nearest PDB structures (foldseek):
  6nrb-assembly1_1  TM=5.941E-01  e=1.908E+00  Homo sapiens

InterPro domains:
  IPR013239 RNA polymerase I, subunit Rpa14, fungi [PF08203] (13-149)